Protein AF-A0AAD7BF02-F1 (afdb_monomer_lite)

pLDDT: mean 89.39, std 8.4, range [60.44, 97.81]

Structure (mmCIF, N/CA/C/O backbone):
data_AF-A0AAD7BF02-F1
#
_entry.id   AF-A0AAD7BF02-F1
#
loop_
_atom_site.group_PDB
_atom_site.id
_atom_site.type_symbol
_atom_site.label_atom_id
_atom_site.label_alt_id
_atom_site.label_comp_id
_atom_site.label_asym_id
_atom_site.label_e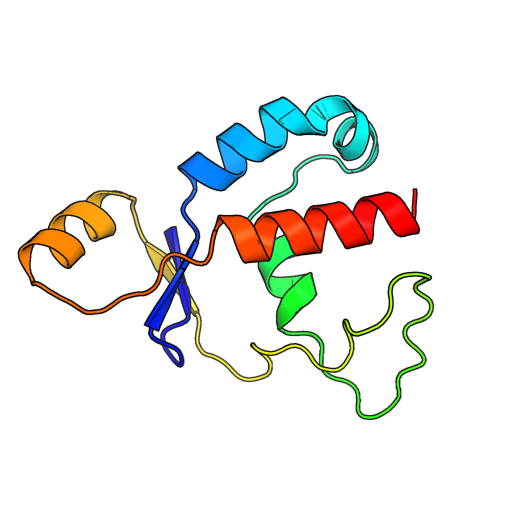ntity_id
_atom_site.label_seq_id
_atom_site.pdbx_PDB_ins_code
_atom_site.Cartn_x
_atom_site.Cartn_y
_atom_site.Cartn_z
_atom_site.occupancy
_atom_site.B_iso_or_equiv
_atom_site.auth_seq_id
_atom_site.auth_comp_id
_atom_site.auth_asym_id
_atom_site.auth_atom_id
_atom_site.pdbx_PDB_model_num
ATOM 1 N N . VAL A 1 1 ? -4.073 7.128 7.137 1.00 96.06 1 VAL A N 1
ATOM 2 C CA . VAL A 1 1 ? -4.224 5.691 6.828 1.00 96.06 1 VAL A CA 1
ATOM 3 C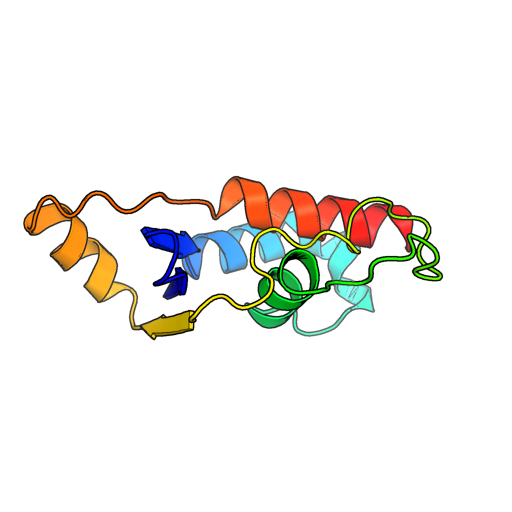 C . VAL A 1 1 ? -4.792 5.609 5.436 1.00 96.06 1 VAL A C 1
ATOM 5 O O . VAL A 1 1 ? -5.788 6.278 5.188 1.00 96.06 1 VAL A O 1
ATOM 8 N N . LEU A 1 2 ? -4.136 4.876 4.544 1.00 97.62 2 LEU A N 1
ATOM 9 C CA . LEU A 1 2 ? -4.702 4.529 3.242 1.00 97.62 2 LEU A CA 1
ATOM 10 C C . LEU A 1 2 ? -5.518 3.254 3.427 1.00 97.62 2 LEU A C 1
ATOM 12 O O . LEU A 1 2 ? -4.979 2.283 3.955 1.00 97.62 2 LEU A O 1
ATOM 16 N N . ARG A 1 3 ? -6.788 3.250 3.028 1.00 97.69 3 ARG A N 1
ATOM 17 C CA . ARG A 1 3 ? -7.643 2.061 3.109 1.00 97.69 3 ARG A CA 1
ATOM 18 C C . ARG A 1 3 ? -8.002 1.590 1.712 1.00 97.69 3 ARG A C 1
ATOM 20 O O . ARG A 1 3 ? -8.431 2.396 0.894 1.00 97.69 3 ARG A O 1
ATOM 27 N N . ASN A 1 4 ? -7.866 0.292 1.473 1.00 97.56 4 ASN A N 1
ATOM 28 C CA . ASN A 1 4 ? -8.505 -0.397 0.361 1.00 97.56 4 ASN A CA 1
ATOM 29 C C . ASN A 1 4 ? -9.866 -0.904 0.852 1.00 97.56 4 ASN A C 1
ATOM 31 O O . ASN A 1 4 ? -9.944 -1.858 1.633 1.00 97.56 4 ASN A O 1
ATOM 35 N N . LEU A 1 5 ? -10.932 -0.248 0.403 1.00 97.06 5 LEU A N 1
ATOM 36 C CA . LEU A 1 5 ? -12.303 -0.553 0.799 1.00 97.06 5 LEU A CA 1
ATOM 37 C C . LEU A 1 5 ? -12.805 -1.859 0.168 1.00 97.06 5 LEU A C 1
ATOM 39 O O . LEU A 1 5 ? -13.586 -2.567 0.800 1.00 97.06 5 LEU A O 1
ATOM 43 N N . SER A 1 6 ? -12.340 -2.201 -1.040 1.00 97.12 6 SER A N 1
ATOM 44 C CA . SER A 1 6 ? -12.715 -3.440 -1.735 1.00 97.12 6 SER A CA 1
ATOM 45 C C . SER A 1 6 ? -12.224 -4.684 -0.995 1.00 97.12 6 SER A C 1
ATOM 47 O O . SER A 1 6 ? -12.943 -5.676 -0.894 1.00 97.12 6 SER A O 1
ATOM 49 N N . GLN A 1 7 ? -10.992 -4.632 -0.481 1.00 96.25 7 GLN A N 1
ATOM 50 C CA . GLN A 1 7 ? -10.305 -5.788 0.108 1.00 96.25 7 GLN A CA 1
ATOM 51 C C . GLN A 1 7 ? -10.243 -5.755 1.637 1.00 96.25 7 GLN A C 1
ATOM 53 O O . GLN A 1 7 ? -9.730 -6.691 2.247 1.00 96.25 7 GLN A O 1
ATOM 58 N N . ARG A 1 8 ? -10.754 -4.688 2.267 1.00 95.62 8 ARG A N 1
ATOM 59 C CA . ARG A 1 8 ? -10.640 -4.435 3.714 1.00 95.62 8 ARG A CA 1
ATOM 60 C C . ARG A 1 8 ? -9.189 -4.484 4.202 1.00 95.62 8 ARG A C 1
ATOM 62 O O . ARG A 1 8 ? -8.870 -5.069 5.236 1.00 95.62 8 ARG A O 1
ATOM 69 N N . GLN A 1 9 ? -8.303 -3.851 3.445 1.00 97.06 9 GLN A N 1
ATOM 70 C CA . GLN A 1 9 ? -6.888 -3.716 3.785 1.00 97.06 9 GLN A CA 1
ATOM 71 C C . GLN A 1 9 ? -6.565 -2.264 4.123 1.00 97.06 9 GLN A C 1
ATOM 73 O O . GLN A 1 9 ? -7.251 -1.342 3.674 1.00 97.06 9 GLN A O 1
ATOM 78 N N . PHE A 1 10 ? -5.502 -2.035 4.884 1.00 97.25 10 PHE A N 1
ATOM 79 C CA . PHE A 1 10 ? -5.016 -0.688 5.144 1.00 97.25 10 PHE A CA 1
ATOM 80 C C . PHE A 1 10 ? -3.496 -0.605 5.239 1.00 97.25 10 PHE A C 1
ATOM 82 O O . PHE A 1 10 ? -2.806 -1.574 5.549 1.00 97.25 10 PHE A O 1
ATOM 89 N N . VAL A 1 11 ? -2.993 0.608 5.016 1.00 97.44 11 VAL A N 1
ATOM 90 C CA . VAL A 1 11 ? -1.593 0.986 5.188 1.00 97.44 11 VAL A CA 1
ATOM 91 C C . VAL A 1 11 ? -1.491 2.140 6.181 1.00 97.44 11 VAL A C 1
ATOM 93 O O . VAL A 1 11 ? -2.155 3.183 6.066 1.00 97.44 11 VAL A O 1
ATOM 96 N N . ARG A 1 12 ? -0.622 1.968 7.176 1.00 97.00 12 ARG A N 1
ATOM 97 C CA . ARG A 1 12 ? -0.366 2.942 8.237 1.00 97.00 12 ARG A CA 1
ATOM 98 C C . ARG A 1 12 ? 0.594 4.023 7.758 1.00 97.00 12 ARG A C 1
ATOM 100 O O . ARG A 1 12 ? 1.689 3.745 7.282 1.00 97.00 12 ARG A O 1
ATOM 107 N N . GLY A 1 13 ? 0.222 5.282 7.991 1.00 95.06 13 GLY A N 1
ATOM 108 C CA . GLY A 1 13 ? 1.116 6.418 7.733 1.00 95.06 13 GLY A CA 1
ATOM 109 C C . GLY A 1 13 ? 2.372 6.385 8.608 1.00 95.06 13 GLY A C 1
ATOM 110 O O . GLY A 1 13 ? 3.448 6.728 8.136 1.00 95.06 13 GLY A O 1
ATOM 111 N N . ALA A 1 14 ? 2.255 5.902 9.850 1.00 94.94 14 ALA A N 1
ATOM 112 C CA . ALA A 1 14 ? 3.401 5.705 10.738 1.00 94.94 14 ALA A CA 1
ATOM 113 C C . ALA A 1 14 ? 4.416 4.707 10.156 1.00 94.94 14 ALA A C 1
ATOM 115 O O . ALA A 1 14 ? 5.604 5.005 10.127 1.00 94.94 14 ALA A O 1
ATOM 116 N N . ALA A 1 15 ? 3.948 3.584 9.595 1.00 95.75 15 ALA A N 1
ATOM 117 C CA . ALA A 1 15 ? 4.820 2.601 8.954 1.00 95.75 15 ALA A CA 1
ATOM 118 C C . ALA A 1 15 ? 5.559 3.193 7.742 1.00 95.75 15 ALA A C 1
ATOM 120 O O . ALA A 1 15 ? 6.748 2.945 7.572 1.00 95.75 15 ALA A O 1
ATOM 121 N N . LEU A 1 16 ? 4.888 4.031 6.942 1.00 93.19 16 LEU A N 1
ATOM 122 C CA . LEU A 1 16 ? 5.522 4.758 5.839 1.00 93.19 16 LEU A CA 1
ATOM 123 C C . LEU A 1 16 ? 6.613 5.723 6.339 1.00 93.19 16 LEU A C 1
ATOM 125 O O . LEU A 1 16 ? 7.685 5.791 5.745 1.00 93.19 16 LEU A O 1
ATOM 129 N N . ILE A 1 17 ? 6.363 6.462 7.426 1.00 92.19 17 ILE A N 1
ATOM 130 C CA . ILE A 1 17 ? 7.357 7.364 8.036 1.00 92.19 17 ILE A CA 1
ATOM 131 C C . ILE A 1 17 ? 8.564 6.570 8.555 1.00 92.19 17 ILE A C 1
ATOM 133 O O . ILE A 1 17 ? 9.703 6.924 8.261 1.00 92.19 17 ILE A O 1
ATOM 137 N N . GLU A 1 18 ? 8.328 5.480 9.285 1.00 93.38 18 GLU A N 1
ATOM 138 C CA . GLU A 1 18 ? 9.391 4.606 9.794 1.00 93.38 18 GLU A CA 1
ATOM 139 C C . GLU A 1 18 ? 10.212 3.972 8.670 1.00 93.38 18 GLU A C 1
ATOM 141 O O . GLU A 1 18 ? 11.435 3.874 8.774 1.00 93.38 18 GLU A O 1
ATOM 146 N N . TRP A 1 19 ? 9.547 3.529 7.602 1.00 92.38 19 TRP A N 1
ATOM 147 C CA . TRP A 1 19 ? 10.213 2.967 6.437 1.00 92.38 19 TRP A CA 1
ATOM 148 C C . TRP A 1 19 ? 11.103 4.011 5.771 1.00 92.38 19 TRP A C 1
ATOM 150 O O . TRP A 1 19 ? 12.290 3.745 5.617 1.00 92.38 19 TRP A O 1
ATOM 160 N N . LYS A 1 20 ? 10.594 5.225 5.512 1.00 89.38 20 LYS A N 1
ATOM 161 C CA . LYS A 1 20 ? 11.388 6.325 4.935 1.00 89.38 20 LYS A CA 1
ATOM 162 C C . LYS A 1 20 ? 12.668 6.600 5.708 1.00 89.38 20 LYS A C 1
ATOM 164 O O . LYS A 1 20 ? 13.714 6.793 5.103 1.00 89.38 20 LYS A O 1
ATOM 169 N N . GLU A 1 21 ? 12.594 6.623 7.037 1.00 88.75 21 GLU A N 1
ATOM 170 C CA . GLU A 1 21 ? 13.769 6.838 7.885 1.00 88.75 21 GLU A CA 1
ATOM 171 C C . GLU A 1 21 ? 14.815 5.721 7.726 1.00 88.75 21 GLU A C 1
ATOM 173 O O . GLU A 1 21 ? 16.014 6.002 7.720 1.00 88.75 21 GLU A O 1
ATOM 178 N N . LYS A 1 22 ? 14.380 4.469 7.536 1.00 88.88 22 LYS A N 1
ATOM 179 C CA . LYS A 1 22 ? 15.261 3.306 7.324 1.00 88.88 22 LYS A CA 1
ATOM 180 C C . LYS A 1 22 ? 15.844 3.245 5.911 1.00 88.88 22 LYS A C 1
ATOM 182 O O . LYS A 1 22 ? 16.965 2.772 5.745 1.00 88.88 22 LYS A O 1
ATOM 187 N N . THR A 1 23 ? 15.109 3.719 4.908 1.00 85.31 23 THR A N 1
ATOM 188 C CA . THR A 1 23 ? 15.472 3.633 3.484 1.00 85.31 23 THR A CA 1
ATOM 189 C C . THR A 1 23 ? 15.952 4.957 2.893 1.00 85.31 23 THR A C 1
ATOM 191 O O . THR A 1 23 ? 16.061 5.079 1.675 1.00 85.31 23 THR A O 1
ATOM 194 N N . LYS A 1 24 ? 16.331 5.934 3.731 1.00 81.50 24 LYS A N 1
ATOM 195 C CA . LYS A 1 24 ? 16.834 7.257 3.309 1.00 81.50 24 LYS A CA 1
ATOM 196 C C . LYS A 1 24 ? 17.841 7.216 2.159 1.00 81.50 24 LYS A C 1
ATOM 198 O O . LYS A 1 24 ? 17.699 7.984 1.219 1.00 81.50 24 LYS A O 1
ATOM 203 N N . GLN A 1 25 ? 18.801 6.292 2.195 1.00 75.25 25 GLN A N 1
ATOM 204 C CA . GLN A 1 25 ? 19.835 6.166 1.156 1.00 75.25 25 GLN A CA 1
ATOM 205 C C . GLN A 1 25 ? 19.276 5.811 -0.233 1.00 75.25 25 GLN A C 1
ATOM 207 O O . GLN A 1 25 ? 19.893 6.137 -1.237 1.00 75.25 25 GLN A O 1
ATOM 212 N N . ILE A 1 26 ? 18.119 5.146 -0.289 1.00 72.50 26 ILE A N 1
ATOM 213 C CA . ILE A 1 26 ? 17.422 4.782 -1.531 1.00 72.50 26 ILE A CA 1
ATOM 214 C C . ILE A 1 26 ? 16.565 5.964 -2.009 1.00 72.50 26 ILE A C 1
ATOM 216 O O . ILE A 1 26 ? 16.462 6.231 -3.200 1.00 72.50 26 ILE A O 1
ATOM 220 N N . ILE A 1 27 ? 15.967 6.701 -1.067 1.00 69.94 27 ILE A N 1
ATOM 221 C CA . ILE A 1 27 ? 14.970 7.748 -1.336 1.00 69.94 27 ILE A CA 1
ATOM 222 C C . ILE A 1 27 ? 15.606 9.126 -1.595 1.00 69.94 27 ILE A C 1
ATOM 224 O O . ILE A 1 27 ? 14.949 10.003 -2.151 1.00 69.94 27 ILE A O 1
ATOM 228 N N . GLU A 1 28 ? 16.881 9.341 -1.248 1.00 67.38 28 GLU A N 1
ATOM 229 C CA . GLU A 1 28 ? 17.578 10.627 -1.447 1.00 67.38 28 GLU A CA 1
ATOM 230 C C . GLU A 1 28 ? 17.530 11.137 -2.903 1.00 67.38 28 GLU A C 1
ATOM 232 O O . GLU A 1 28 ? 17.555 12.348 -3.119 1.00 67.38 28 GLU A O 1
ATOM 237 N N . ALA A 1 29 ? 17.378 10.245 -3.889 1.00 60.44 29 ALA A N 1
ATOM 238 C CA . ALA A 1 29 ? 17.189 10.603 -5.298 1.00 60.44 29 ALA A CA 1
ATOM 239 C C . ALA A 1 29 ? 15.714 10.809 -5.716 1.00 60.44 29 ALA A C 1
ATOM 241 O O . ALA A 1 29 ? 15.453 11.484 -6.711 1.00 60.44 29 ALA A O 1
ATOM 242 N N . ALA A 1 30 ? 14.754 10.246 -4.974 1.00 61.50 30 ALA A N 1
ATOM 243 C CA . ALA A 1 30 ? 13.341 10.139 -5.357 1.00 61.50 30 ALA A CA 1
ATOM 244 C C . ALA A 1 30 ? 12.456 11.300 -4.858 1.00 61.50 30 ALA A C 1
ATOM 246 O O . ALA A 1 30 ? 11.347 11.495 -5.351 1.00 61.50 30 ALA A O 1
ATOM 247 N N . GLY A 1 31 ? 12.929 12.100 -3.897 1.00 69.44 31 GLY A N 1
ATOM 248 C CA . GLY A 1 31 ? 12.149 13.202 -3.325 1.00 69.44 31 GLY A CA 1
ATOM 249 C C . GLY A 1 31 ? 11.124 12.733 -2.285 1.00 69.44 31 GLY A C 1
ATOM 250 O O . GLY A 1 31 ? 11.454 11.984 -1.365 1.00 69.44 31 GLY A O 1
ATOM 251 N N . THR A 1 32 ? 9.885 13.231 -2.356 1.00 69.62 32 THR A N 1
ATOM 252 C CA . THR A 1 32 ? 8.829 12.894 -1.386 1.00 69.62 32 THR A CA 1
ATOM 253 C C . THR A 1 32 ? 8.080 11.629 -1.790 1.00 69.62 32 THR A C 1
ATOM 255 O O . THR A 1 32 ? 7.150 11.717 -2.575 1.00 69.62 32 THR A O 1
ATOM 258 N N . VAL A 1 33 ? 8.424 10.490 -1.185 1.00 80.69 33 VAL A N 1
ATOM 259 C CA . VAL A 1 33 ? 7.607 9.263 -1.273 1.00 80.69 33 VAL A CA 1
ATOM 260 C C . VAL A 1 33 ? 6.347 9.424 -0.419 1.00 80.69 33 VAL A C 1
ATOM 262 O O . VAL A 1 33 ? 6.406 10.029 0.652 1.00 80.69 33 VAL A O 1
ATOM 265 N N . GLY A 1 34 ? 5.207 8.894 -0.822 1.00 90.94 34 GLY A N 1
ATOM 266 C CA . GLY A 1 34 ? 3.934 8.972 -0.123 1.00 90.94 34 GLY A CA 1
ATOM 267 C C . GLY A 1 34 ? 3.135 7.671 -0.207 1.00 90.94 34 GLY A C 1
ATOM 268 O O . GLY A 1 34 ? 3.678 6.571 -0.276 1.00 90.94 34 GLY A O 1
ATOM 269 N N . PHE A 1 35 ? 1.811 7.795 -0.101 1.00 95.44 35 PHE A N 1
ATOM 270 C CA . PHE A 1 35 ? 0.897 6.675 -0.361 1.00 95.44 35 PHE A CA 1
ATOM 271 C C . PHE A 1 35 ? 0.710 6.426 -1.864 1.00 95.44 35 PHE A C 1
ATOM 273 O O . PHE A 1 35 ? 0.208 5.379 -2.258 1.00 95.44 35 PHE A O 1
ATOM 280 N N . ASP A 1 36 ? 1.095 7.389 -2.689 1.00 92.75 36 ASP A N 1
ATOM 281 C CA . ASP A 1 36 ? 1.041 7.373 -4.141 1.00 92.75 36 ASP A CA 1
ATOM 282 C C . ASP A 1 36 ? 1.955 6.313 -4.754 1.00 92.75 36 ASP A C 1
ATOM 284 O O . ASP A 1 36 ? 1.487 5.590 -5.626 1.00 92.75 36 ASP A O 1
ATOM 288 N N . GLU A 1 37 ? 3.180 6.112 -4.263 1.00 91.19 37 GLU A N 1
ATOM 289 C CA . GLU A 1 37 ? 4.039 5.015 -4.738 1.00 91.19 37 GLU A CA 1
ATOM 290 C C . GLU A 1 37 ? 3.453 3.645 -4.397 1.00 91.19 37 GLU A C 1
ATOM 292 O O . GLU A 1 37 ? 3.528 2.727 -5.209 1.00 91.19 37 GLU A O 1
ATOM 297 N N . ILE A 1 38 ? 2.826 3.518 -3.224 1.00 94.44 38 ILE A N 1
ATOM 298 C CA . ILE A 1 38 ? 2.149 2.282 -2.810 1.00 94.44 38 ILE A CA 1
ATOM 299 C C . ILE A 1 38 ? 0.940 2.002 -3.707 1.00 94.44 38 ILE A C 1
ATOM 301 O O . ILE A 1 38 ? 0.691 0.862 -4.092 1.00 94.44 38 ILE A O 1
ATOM 305 N N . LEU A 1 39 ? 0.169 3.038 -4.040 1.00 95.50 39 LEU A N 1
ATOM 306 C CA . LEU A 1 39 ? -0.935 2.897 -4.980 1.00 95.50 39 LEU A CA 1
ATOM 307 C C . LEU A 1 39 ? -0.402 2.526 -6.362 1.00 95.50 39 LEU A C 1
ATOM 309 O O . LEU A 1 39 ? -0.856 1.542 -6.936 1.00 95.50 39 LEU A O 1
ATOM 313 N N . LEU A 1 40 ? 0.585 3.257 -6.878 1.00 91.88 40 LEU A N 1
ATOM 314 C CA . LEU A 1 40 ? 1.140 3.037 -8.209 1.00 91.88 40 LEU A CA 1
ATOM 315 C C . LEU A 1 40 ? 1.710 1.623 -8.371 1.00 91.88 40 LEU A C 1
ATOM 317 O O . LEU A 1 40 ? 1.488 1.010 -9.414 1.00 91.88 40 LEU A O 1
ATOM 321 N N . SER A 1 41 ? 2.371 1.073 -7.347 1.00 91.81 41 SER A N 1
ATOM 322 C CA . SER A 1 41 ? 2.904 -0.292 -7.402 1.00 91.81 41 SER A CA 1
ATOM 323 C C . SER A 1 41 ? 1.816 -1.368 -7.465 1.00 91.81 41 SER A C 1
ATOM 325 O O . SER A 1 41 ? 2.084 -2.465 -7.942 1.00 91.81 41 SER A O 1
ATOM 327 N N . ARG A 1 42 ? 0.586 -1.069 -7.021 1.00 95.06 42 ARG A N 1
ATOM 328 C CA . ARG A 1 42 ? -0.486 -2.068 -6.869 1.00 95.06 42 ARG A CA 1
ATOM 329 C C . ARG A 1 42 ? -1.699 -1.872 -7.765 1.00 95.06 42 ARG A C 1
ATOM 331 O O . ARG A 1 42 ? -2.451 -2.826 -7.935 1.00 95.06 42 ARG A O 1
ATOM 338 N N . ILE A 1 43 ? -1.932 -0.684 -8.322 1.00 95.25 43 ILE A N 1
ATOM 339 C CA . ILE A 1 43 ? -3.103 -0.423 -9.183 1.00 95.25 43 ILE A CA 1
ATOM 340 C C . ILE A 1 43 ? -2.812 -0.624 -10.670 1.00 95.25 43 ILE A C 1
ATOM 342 O O . ILE A 1 43 ? -3.749 -0.715 -11.463 1.00 95.25 43 ILE A O 1
ATOM 346 N N . CYS A 1 44 ? -1.534 -0.636 -11.062 1.00 90.94 44 CYS A N 1
ATOM 347 C CA . CYS A 1 44 ? -1.144 -0.766 -12.458 1.00 90.94 44 CYS A CA 1
ATOM 348 C C . CYS A 1 44 ? -1.649 -2.093 -13.029 1.00 90.94 44 CYS A C 1
ATOM 350 O O . CYS A 1 44 ? -1.355 -3.165 -12.510 1.00 90.94 44 CYS A O 1
ATOM 352 N N . TYR A 1 45 ? -2.403 -2.018 -14.123 1.00 91.94 45 TYR A N 1
ATOM 353 C CA . TYR A 1 45 ? -2.859 -3.199 -14.838 1.00 91.94 45 TYR A CA 1
ATOM 354 C C . TYR A 1 45 ? -2.572 -3.070 -16.325 1.00 91.94 45 TYR A C 1
ATOM 356 O O . TYR A 1 45 ? -3.001 -2.117 -16.977 1.00 91.94 45 TYR A O 1
ATOM 364 N N . SER A 1 46 ? -1.885 -4.066 -16.865 1.00 89.00 46 SER A N 1
ATOM 365 C CA . SER A 1 46 ? -1.697 -4.260 -18.292 1.00 89.00 46 SER A CA 1
ATOM 366 C C . SER A 1 46 ? -1.765 -5.758 -18.595 1.00 89.00 46 SER A C 1
ATOM 368 O O . SER A 1 46 ? -1.155 -6.555 -17.887 1.00 89.00 46 SER A O 1
ATOM 370 N N . PRO A 1 47 ? -2.475 -6.179 -19.658 1.00 86.38 47 PRO A N 1
ATOM 371 C CA . PRO A 1 47 ? -2.473 -7.577 -20.086 1.00 86.38 47 PRO A CA 1
ATOM 372 C C . PRO A 1 47 ? -1.126 -8.014 -20.687 1.00 86.38 47 PRO A C 1
ATOM 374 O O . PRO A 1 47 ? -0.927 -9.202 -20.921 1.00 86.38 47 PRO A O 1
ATOM 377 N N . ILE A 1 48 ? -0.237 -7.059 -20.975 1.00 86.56 48 ILE A N 1
ATOM 378 C CA . ILE A 1 48 ? 1.115 -7.277 -21.492 1.00 86.56 48 ILE A CA 1
ATOM 379 C C . ILE A 1 48 ? 2.101 -6.916 -20.377 1.00 86.56 48 ILE A C 1
ATOM 381 O O . ILE A 1 48 ? 1.944 -5.879 -19.729 1.00 86.56 48 ILE A O 1
ATOM 385 N N . ASP A 1 49 ? 3.109 -7.756 -20.178 1.00 83.19 49 ASP A N 1
ATOM 386 C CA . ASP A 1 49 ? 4.145 -7.634 -19.146 1.00 83.19 49 ASP A CA 1
ATOM 387 C C . ASP A 1 49 ? 5.299 -6.687 -19.518 1.00 83.19 49 ASP A C 1
ATOM 389 O O . ASP A 1 49 ? 6.226 -6.498 -18.735 1.00 83.19 49 ASP A O 1
ATOM 393 N N . ASP A 1 50 ? 5.223 -6.052 -20.687 1.00 82.44 50 ASP A N 1
ATOM 394 C CA . ASP A 1 50 ? 6.201 -5.094 -21.200 1.00 82.44 50 ASP A CA 1
ATOM 395 C C . ASP A 1 50 ? 6.049 -3.725 -20.514 1.00 82.44 50 ASP A C 1
ATOM 397 O O . ASP A 1 50 ? 5.442 -2.791 -21.044 1.00 82.44 50 ASP A O 1
ATOM 401 N N . THR A 1 51 ? 6.547 -3.624 -19.279 1.00 76.25 51 THR A N 1
ATOM 402 C CA . THR A 1 51 ? 6.410 -2.424 -18.437 1.00 76.25 51 THR A CA 1
ATOM 403 C C . THR A 1 51 ? 7.603 -1.472 -18.484 1.00 76.25 51 THR A C 1
ATOM 405 O O . THR A 1 51 ? 7.626 -0.523 -17.708 1.00 76.25 51 THR A O 1
ATOM 408 N N . ALA A 1 52 ? 8.586 -1.683 -19.370 1.00 82.19 52 ALA A N 1
ATOM 409 C CA . ALA A 1 52 ? 9.840 -0.909 -19.439 1.00 82.19 52 ALA A CA 1
ATOM 410 C C . ALA A 1 52 ? 10.602 -0.764 -18.095 1.00 82.19 52 ALA A C 1
ATOM 412 O O . ALA A 1 52 ? 11.496 0.073 -17.983 1.00 82.19 52 ALA A O 1
ATOM 413 N N . LEU A 1 53 ? 10.257 -1.585 -17.100 1.00 84.06 53 LEU A N 1
ATOM 414 C CA . LEU A 1 53 ? 10.866 -1.661 -15.773 1.00 84.06 53 LEU A CA 1
ATOM 415 C C . LEU A 1 53 ? 11.660 -2.963 -15.673 1.00 84.06 53 LEU A C 1
ATOM 417 O O . LEU A 1 53 ? 11.247 -3.983 -16.231 1.00 84.06 53 LEU A O 1
ATOM 421 N N . VAL A 1 54 ? 12.781 -2.939 -14.952 1.00 87.12 54 VAL A N 1
ATOM 422 C CA . VAL A 1 54 ? 13.520 -4.162 -14.596 1.00 87.12 54 VAL A CA 1
ATOM 423 C C . VAL A 1 54 ? 12.702 -5.000 -13.609 1.00 87.12 54 VAL A C 1
ATOM 425 O O . VAL A 1 54 ? 12.720 -6.232 -13.668 1.00 87.12 54 VAL A O 1
ATOM 428 N N . TYR A 1 55 ? 11.954 -4.339 -12.726 1.00 88.06 55 TYR A N 1
ATOM 429 C CA . TYR A 1 55 ? 10.996 -4.973 -11.835 1.00 88.06 55 TYR A CA 1
ATOM 430 C C . TYR A 1 55 ? 9.872 -5.669 -12.613 1.00 88.06 55 TYR A C 1
ATOM 432 O O . TYR A 1 55 ? 9.146 -5.048 -13.392 1.00 88.06 55 TYR A O 1
ATOM 440 N N . GLY A 1 56 ? 9.675 -6.960 -12.345 1.00 85.69 56 GLY A N 1
ATOM 441 C CA . GLY A 1 56 ? 8.577 -7.742 -12.910 1.00 85.69 56 GLY A CA 1
ATOM 442 C C . GLY A 1 56 ? 7.330 -7.750 -12.022 1.00 85.69 56 GLY A C 1
ATOM 443 O O . GLY A 1 56 ? 7.419 -7.656 -10.805 1.00 85.69 56 GLY A O 1
ATOM 444 N N . GLY A 1 57 ? 6.158 -7.945 -12.630 1.00 83.50 57 GLY A N 1
ATOM 445 C CA . GLY A 1 57 ? 4.905 -8.224 -11.906 1.00 83.50 57 GLY A CA 1
ATOM 446 C C . GLY A 1 57 ? 4.003 -7.018 -11.625 1.00 83.50 57 GLY A C 1
ATOM 447 O O . GLY A 1 57 ? 2.823 -7.210 -11.352 1.00 83.50 57 GLY A O 1
ATOM 448 N N . ILE A 1 58 ? 4.488 -5.786 -11.810 1.00 87.44 58 ILE A N 1
ATOM 449 C CA . ILE A 1 58 ?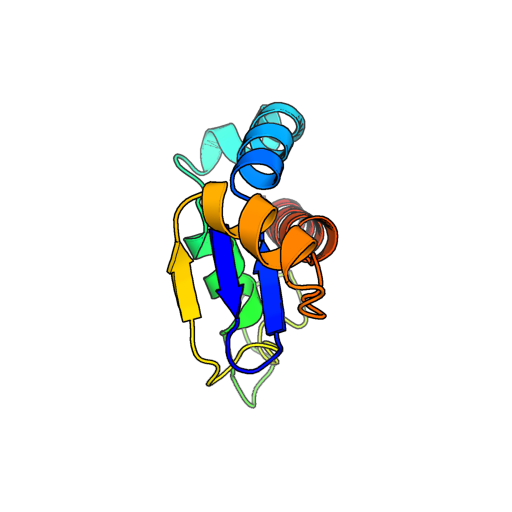 3.692 -4.561 -11.585 1.00 87.44 58 ILE A CA 1
ATOM 450 C C . ILE A 1 58 ? 2.470 -4.429 -12.516 1.00 87.44 58 ILE A C 1
ATOM 452 O O . ILE A 1 58 ? 1.527 -3.712 -12.207 1.00 87.44 58 ILE A O 1
ATOM 456 N N . HIS A 1 59 ? 2.458 -5.125 -13.659 1.00 89.12 59 HIS A N 1
ATOM 457 C CA . HIS A 1 59 ? 1.355 -5.102 -14.630 1.00 89.12 59 HIS A CA 1
ATOM 458 C C . HIS A 1 59 ? 0.118 -5.903 -14.194 1.00 89.12 59 HIS A C 1
ATOM 460 O O . HIS A 1 59 ? -0.914 -5.816 -14.853 1.00 89.12 59 HIS A O 1
ATOM 466 N N . GLN A 1 60 ? 0.198 -6.694 -13.122 1.00 90.50 60 GLN A N 1
ATOM 467 C CA . GLN A 1 60 ? -0.936 -7.443 -12.565 1.00 90.50 60 GLN A CA 1
ATOM 468 C C . GLN A 1 60 ? -1.292 -6.923 -11.178 1.00 90.50 60 GLN A C 1
ATOM 470 O O . GLN A 1 60 ? -1.502 -7.698 -10.246 1.00 90.50 60 GLN A O 1
ATOM 475 N N . GLY A 1 61 ? -1.331 -5.599 -11.047 1.00 93.12 61 GLY A N 1
ATOM 476 C CA . GLY A 1 61 ? -1.615 -4.918 -9.802 1.00 93.12 61 GLY A CA 1
ATOM 477 C C . GLY A 1 61 ? -2.847 -5.492 -9.106 1.00 93.12 61 GLY A C 1
ATOM 478 O O . GLY A 1 61 ? -3.966 -5.432 -9.618 1.00 93.12 61 GLY A O 1
ATOM 479 N N . ILE A 1 62 ? -2.634 -6.041 -7.912 1.00 95.00 62 ILE A N 1
ATOM 480 C CA . ILE A 1 62 ? -3.672 -6.707 -7.115 1.00 95.00 62 ILE A CA 1
ATOM 481 C C . ILE A 1 62 ? -4.792 -5.763 -6.660 1.00 95.00 62 ILE A C 1
ATOM 483 O O . ILE A 1 62 ? -5.817 -6.226 -6.173 1.00 95.00 62 ILE A O 1
ATOM 487 N N . TRP A 1 63 ? -4.579 -4.454 -6.785 1.00 96.94 63 TRP A N 1
ATOM 488 C CA . TRP A 1 63 ? -5.499 -3.377 -6.427 1.00 96.94 63 TRP A CA 1
ATOM 489 C C . TRP A 1 63 ? -6.107 -2.694 -7.661 1.00 96.94 63 TRP A C 1
ATOM 491 O O . TRP A 1 63 ? -6.738 -1.638 -7.559 1.00 96.94 63 TRP A O 1
ATOM 501 N N . ALA A 1 64 ? -5.916 -3.263 -8.852 1.00 95.81 64 ALA A N 1
ATOM 502 C CA . ALA A 1 64 ? -6.483 -2.726 -10.077 1.00 95.81 64 ALA A CA 1
ATOM 503 C C . ALA A 1 64 ? -8.022 -2.706 -10.020 1.00 95.81 64 ALA A C 1
ATOM 505 O O . ALA A 1 64 ? -8.675 -3.743 -9.922 1.00 95.81 64 ALA A O 1
ATOM 506 N N . GLY A 1 65 ? -8.602 -1.505 -10.117 1.00 95.94 65 GLY A N 1
ATOM 507 C CA . GLY A 1 65 ? -10.054 -1.293 -10.065 1.00 95.94 65 GLY A CA 1
ATOM 508 C C . GLY A 1 65 ? -10.648 -1.190 -8.655 1.00 95.94 65 GLY A C 1
ATOM 509 O O . GLY A 1 65 ? -11.868 -1.069 -8.529 1.00 95.94 65 GLY A O 1
ATOM 510 N N . ASP A 1 66 ? -9.815 -1.206 -7.612 1.00 97.81 66 ASP A N 1
ATOM 511 C CA . ASP A 1 66 ? -10.272 -1.096 -6.229 1.00 97.81 66 ASP A CA 1
ATOM 512 C C . ASP A 1 66 ? -10.610 0.335 -5.796 1.00 97.81 66 ASP A C 1
ATOM 514 O O . ASP A 1 66 ? -10.249 1.328 -6.432 1.00 97.81 66 ASP A O 1
ATOM 518 N N . TRP A 1 67 ? -11.334 0.427 -4.679 1.00 97.75 67 TRP A N 1
ATOM 519 C CA . TRP A 1 67 ? -11.805 1.678 -4.098 1.00 97.75 67 TRP A CA 1
ATOM 520 C C . TRP A 1 67 ? -10.958 2.050 -2.886 1.00 97.75 67 TRP A C 1
ATOM 522 O O . TRP A 1 67 ? -10.765 1.234 -1.982 1.00 97.75 67 TRP A O 1
ATOM 532 N N . PHE A 1 68 ? -10.508 3.303 -2.841 1.00 97.62 68 PHE A N 1
ATOM 533 C CA . PHE A 1 68 ? -9.591 3.789 -1.815 1.00 97.62 68 PHE A CA 1
ATOM 534 C C . PHE A 1 68 ? -10.092 5.057 -1.147 1.00 97.62 68 PHE A C 1
ATOM 536 O O . PHE A 1 68 ? -10.731 5.898 -1.780 1.00 97.62 68 PHE A O 1
ATOM 543 N N . ASP A 1 69 ? -9.711 5.232 0.114 1.00 97.50 69 ASP A N 1
ATOM 544 C CA . ASP A 1 69 ? -9.765 6.530 0.768 1.00 97.50 69 ASP A CA 1
ATOM 545 C C . ASP A 1 69 ? -8.604 6.754 1.745 1.00 97.50 69 ASP A C 1
ATOM 547 O O . ASP A 1 69 ? -7.809 5.859 2.058 1.00 97.50 69 ASP A O 1
ATOM 551 N N . LEU A 1 70 ? -8.492 8.005 2.191 1.00 97.00 70 LEU A N 1
ATOM 552 C CA . LEU A 1 70 ? -7.527 8.446 3.185 1.00 97.00 70 LEU A CA 1
ATOM 553 C C . LEU A 1 70 ? -8.267 8.948 4.419 1.00 97.00 70 LEU A C 1
ATOM 555 O O . LEU A 1 70 ? -9.067 9.879 4.347 1.00 97.00 70 LEU A O 1
ATOM 559 N N . VAL A 1 71 ? -7.947 8.357 5.566 1.00 96.56 71 VAL A N 1
ATOM 560 C CA . VAL A 1 71 ? -8.518 8.732 6.867 1.00 96.56 71 VAL A CA 1
ATOM 561 C C . VAL A 1 71 ? -7.430 8.998 7.907 1.00 96.56 71 VAL A C 1
ATOM 563 O O . VAL A 1 71 ? -6.274 8.592 7.739 1.00 96.56 71 VAL A O 1
ATOM 566 N N . GLY A 1 72 ? -7.782 9.691 8.993 1.00 96.00 72 GLY A N 1
ATOM 567 C CA . GLY A 1 72 ? -6.886 9.929 10.131 1.00 96.00 72 GLY A CA 1
ATOM 568 C C . GLY A 1 72 ? -6.479 8.635 10.849 1.00 96.00 72 GLY A C 1
ATOM 569 O O . GLY A 1 72 ? -7.145 7.611 10.717 1.00 96.00 72 GLY A O 1
ATOM 570 N N . CYS A 1 73 ? -5.377 8.662 11.607 1.00 92.50 73 CYS A N 1
ATOM 571 C CA . CYS A 1 73 ? -4.903 7.493 12.366 1.00 92.50 73 CYS A CA 1
ATOM 572 C C . CYS A 1 73 ? -5.873 7.047 13.464 1.00 92.50 73 CYS A C 1
ATOM 574 O O . CYS A 1 73 ? -5.931 5.859 13.751 1.00 92.50 73 CYS A O 1
ATOM 576 N N . GLU A 1 74 ? -6.693 7.962 13.979 1.00 93.00 74 GLU A N 1
ATOM 577 C CA . GLU A 1 74 ? -7.733 7.692 14.985 1.00 93.00 74 GLU A CA 1
ATOM 578 C C . GLU A 1 74 ? -8.790 6.689 14.493 1.00 93.00 74 GLU A C 1
ATOM 580 O O . GLU A 1 74 ? -9.490 6.058 15.279 1.00 93.00 74 GLU A O 1
ATOM 585 N N . TRP A 1 75 ? -8.883 6.481 13.174 1.00 93.81 75 TRP A N 1
ATOM 586 C CA . TRP A 1 75 ? -9.708 5.415 12.614 1.00 93.81 75 TRP A CA 1
ATOM 587 C C . TRP A 1 75 ? -9.245 4.015 13.044 1.00 93.81 75 TRP A C 1
ATOM 589 O O . TRP A 1 75 ? -10.094 3.151 13.230 1.00 93.81 75 TRP A O 1
ATOM 599 N N . LEU A 1 76 ? -7.937 3.788 13.219 1.00 89.75 76 LEU A N 1
ATOM 600 C CA . LEU A 1 76 ? -7.415 2.480 13.635 1.00 89.75 76 LEU A CA 1
ATOM 601 C C . LEU A 1 76 ? -7.892 2.121 15.039 1.00 89.75 76 LEU A C 1
ATOM 603 O O . LEU A 1 76 ? -8.403 1.028 15.239 1.00 89.75 76 LEU A O 1
ATOM 607 N N . GLU A 1 77 ? -7.813 3.074 15.969 1.00 87.38 77 GLU A N 1
ATOM 608 C CA . GLU A 1 77 ? -8.265 2.895 17.352 1.00 87.38 77 GLU A CA 1
ATOM 609 C C . GLU A 1 77 ? -9.755 2.531 17.405 1.00 87.38 77 GLU A C 1
ATOM 611 O O . GLU A 1 77 ? -10.166 1.640 18.148 1.00 87.38 77 GLU A O 1
ATOM 616 N N . ARG A 1 78 ? -10.572 3.183 16.566 1.00 86.88 78 ARG A N 1
ATOM 617 C CA . ARG A 1 78 ? -11.998 2.864 16.449 1.00 86.88 78 ARG A CA 1
ATOM 618 C C . ARG A 1 78 ? -12.236 1.498 15.799 1.00 86.88 78 ARG A C 1
ATOM 620 O O . ARG A 1 78 ? -13.048 0.734 16.302 1.00 86.88 78 ARG A O 1
ATOM 627 N N . SER A 1 79 ? -11.525 1.188 14.717 1.00 84.69 79 SER A N 1
ATOM 628 C CA . SER A 1 79 ? -11.649 -0.087 14.000 1.00 84.69 79 SER A CA 1
ATOM 629 C C . SER A 1 79 ? -11.286 -1.284 14.882 1.00 84.69 79 SER A C 1
ATOM 631 O O . SER A 1 79 ? -11.955 -2.312 14.808 1.00 84.69 79 SER A O 1
ATOM 633 N N . GLU A 1 80 ? -10.245 -1.162 15.710 1.00 79.00 80 GLU A N 1
ATOM 634 C CA . GLU A 1 80 ? -9.842 -2.190 16.678 1.00 79.00 80 GLU A CA 1
ATOM 635 C C . GLU A 1 80 ? -10.896 -2.370 17.779 1.00 79.00 80 GLU A C 1
ATOM 637 O O . GLU A 1 80 ? -11.188 -3.495 18.180 1.00 79.00 80 GLU A O 1
ATOM 642 N N . ALA A 1 81 ? -11.507 -1.275 18.243 1.00 74.62 81 ALA A N 1
ATOM 643 C CA . ALA A 1 81 ? -12.576 -1.318 19.239 1.00 74.62 81 ALA A CA 1
ATOM 644 C C . ALA A 1 81 ? -13.889 -1.918 18.698 1.00 74.62 81 ALA A C 1
ATOM 646 O O . ALA A 1 81 ? -14.657 -2.504 19.462 1.00 74.62 81 ALA A O 1
ATOM 647 N N . GLU A 1 82 ? -14.149 -1.767 17.398 1.00 81.31 82 GLU A N 1
ATOM 648 C CA . GLU A 1 82 ? -15.347 -2.265 16.707 1.00 81.31 82 GLU A CA 1
ATOM 649 C C . GLU A 1 82 ? -15.197 -3.717 16.197 1.00 81.31 82 GLU A C 1
ATOM 651 O O . GLU A 1 82 ? -16.129 -4.239 15.586 1.00 81.31 82 GLU A O 1
ATOM 656 N N . ASP A 1 83 ? -14.058 -4.379 16.464 1.00 73.69 83 ASP A N 1
ATOM 657 C CA . ASP A 1 83 ? -13.709 -5.732 15.979 1.00 73.69 83 ASP A CA 1
ATOM 658 C C . ASP A 1 83 ? -13.890 -5.878 14.453 1.00 73.69 83 ASP A C 1
ATOM 660 O O . ASP A 1 83 ? -14.247 -6.929 13.907 1.00 73.69 83 ASP A O 1
ATOM 664 N N . GLU A 1 84 ? -13.670 -4.781 13.719 1.00 78.62 84 GLU A N 1
ATOM 665 C CA . GLU A 1 84 ? -13.731 -4.816 12.269 1.00 78.62 84 GLU A CA 1
ATOM 666 C C . GLU A 1 84 ? -12.481 -5.529 11.736 1.00 78.62 84 GLU A C 1
ATOM 668 O O . GLU A 1 84 ? -11.369 -5.016 11.830 1.00 78.62 84 GLU A O 1
ATOM 673 N N . ALA A 1 85 ? -12.668 -6.699 11.121 1.00 87.06 85 ALA A N 1
ATOM 674 C CA . ALA A 1 85 ? -11.596 -7.460 10.474 1.00 87.06 85 ALA A CA 1
ATOM 675 C C . ALA A 1 85 ? -10.993 -6.727 9.253 1.00 87.06 85 ALA A C 1
ATOM 677 O O . ALA A 1 85 ? -11.354 -7.003 8.106 1.00 87.06 85 ALA A O 1
ATOM 678 N N . TRP A 1 86 ? -10.084 -5.788 9.510 1.00 94.88 86 TRP A N 1
ATOM 679 C CA . TRP A 1 86 ? -9.227 -5.135 8.525 1.00 94.88 86 TRP A CA 1
ATOM 680 C C . TRP A 1 86 ? -7.805 -5.690 8.596 1.00 94.88 86 TRP A C 1
ATOM 682 O O . TRP A 1 86 ? -7.273 -5.937 9.677 1.00 94.88 86 TRP A O 1
ATOM 692 N N . MET A 1 87 ? -7.168 -5.862 7.442 1.00 95.25 87 MET A N 1
ATOM 693 C CA . MET A 1 87 ? -5.807 -6.389 7.354 1.00 95.25 87 MET A CA 1
ATOM 694 C C . MET A 1 87 ? -4.782 -5.261 7.210 1.00 95.25 87 MET A C 1
ATOM 696 O O . MET A 1 87 ? -4.854 -4.469 6.268 1.00 95.25 87 MET A O 1
ATOM 700 N N . ASP A 1 88 ? -3.799 -5.215 8.111 1.00 96.06 88 ASP A N 1
ATOM 701 C CA . ASP A 1 88 ? -2.635 -4.341 7.955 1.00 96.06 88 ASP A CA 1
ATOM 702 C C . ASP A 1 88 ? -1.677 -4.928 6.913 1.00 96.06 88 ASP A C 1
ATOM 704 O O . ASP A 1 88 ? -1.002 -5.925 7.168 1.00 96.06 88 ASP A O 1
ATOM 708 N N . VAL A 1 89 ? -1.589 -4.282 5.753 1.00 97.75 89 VAL A N 1
ATOM 709 C CA . VAL A 1 89 ? -0.694 -4.675 4.652 1.00 97.75 89 VAL A CA 1
ATOM 710 C C . VAL A 1 89 ? 0.49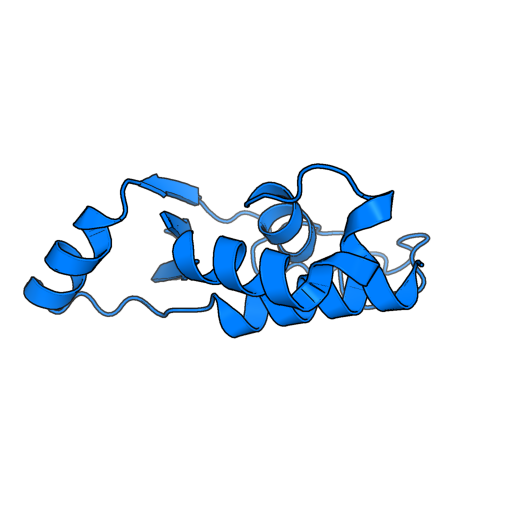2 -3.720 4.506 1.00 97.75 89 VAL A C 1
ATOM 712 O O . VAL A 1 89 ? 1.178 -3.728 3.485 1.00 97.75 89 VAL A O 1
ATOM 715 N N . SER A 1 90 ? 0.773 -2.898 5.528 1.00 97.12 90 SER A N 1
ATOM 716 C CA . SER A 1 90 ? 1.837 -1.886 5.472 1.00 97.12 90 SER A CA 1
ATOM 717 C C . SER A 1 90 ? 3.199 -2.480 5.122 1.00 97.12 90 SER A C 1
ATOM 719 O O . SER A 1 90 ? 3.898 -1.944 4.269 1.00 97.12 90 SER A O 1
ATOM 721 N N . GLY A 1 91 ? 3.578 -3.589 5.764 1.00 96.75 91 GLY A N 1
ATOM 722 C CA . GLY A 1 91 ? 4.8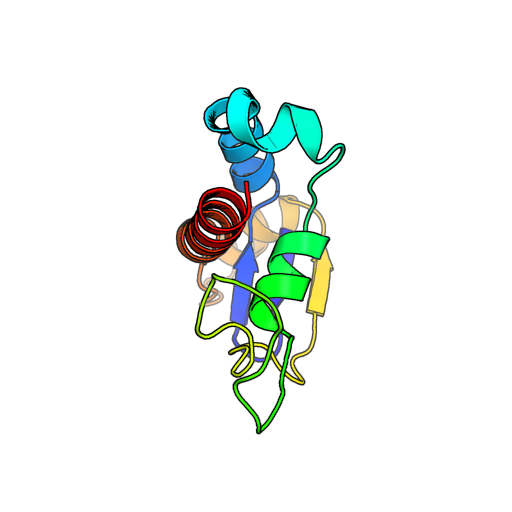78 -4.224 5.532 1.00 96.75 91 GLY A CA 1
ATOM 723 C C . GLY A 1 91 ? 5.019 -4.801 4.124 1.00 96.75 91 GLY A C 1
ATOM 724 O O . GLY A 1 91 ? 6.064 -4.643 3.504 1.00 96.75 91 GLY A O 1
ATOM 725 N N . GLU A 1 92 ? 3.956 -5.419 3.609 1.00 96.62 92 GLU A N 1
ATOM 726 C CA . GLU A 1 92 ? 3.926 -5.993 2.261 1.00 96.62 92 GLU A CA 1
ATOM 727 C C . GLU A 1 92 ? 4.047 -4.898 1.194 1.00 96.62 92 GLU A C 1
ATOM 729 O O . GLU A 1 92 ? 4.925 -4.962 0.337 1.00 96.62 92 GLU A O 1
ATOM 734 N N . CYS A 1 93 ? 3.227 -3.849 1.309 1.00 95.62 93 CYS A N 1
ATOM 735 C CA . CYS A 1 93 ? 3.230 -2.717 0.385 1.00 95.62 93 CYS A CA 1
ATOM 736 C C . CYS A 1 93 ? 4.584 -1.997 0.359 1.00 95.62 93 CYS A C 1
ATOM 738 O O . CYS A 1 93 ? 5.123 -1.710 -0.705 1.00 95.62 93 CYS A O 1
ATOM 740 N N . LEU A 1 94 ? 5.147 -1.700 1.534 1.00 94.81 94 LEU A N 1
ATOM 741 C CA . LEU A 1 94 ? 6.425 -0.990 1.635 1.00 94.81 94 LEU A CA 1
ATOM 742 C C . LEU A 1 94 ? 7.597 -1.854 1.156 1.00 94.81 94 LEU A C 1
ATOM 744 O O . LEU A 1 94 ? 8.531 -1.327 0.557 1.00 94.81 94 LEU A O 1
ATOM 748 N N . GLY A 1 95 ? 7.539 -3.170 1.381 1.00 93.50 95 GLY A N 1
ATOM 749 C CA . GLY A 1 95 ? 8.531 -4.109 0.861 1.00 93.50 95 GLY A CA 1
ATOM 750 C C .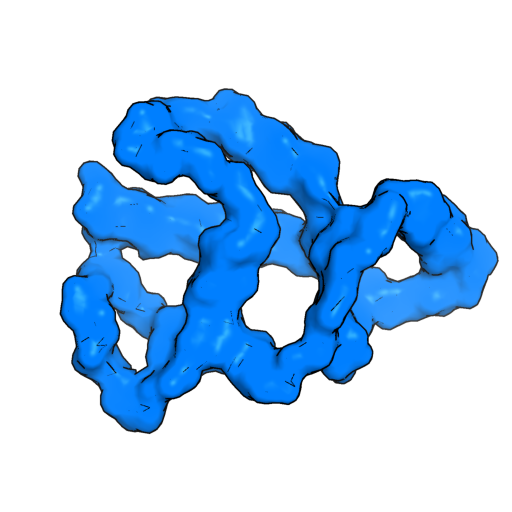 GLY A 1 95 ? 8.512 -4.200 -0.665 1.00 93.50 95 GLY A C 1
ATOM 751 O O . GLY A 1 95 ? 9.569 -4.251 -1.287 1.00 93.50 95 GLY A O 1
ATOM 752 N N . GLU A 1 96 ? 7.327 -4.168 -1.275 1.00 93.38 96 GLU A N 1
ATOM 753 C CA . GLU A 1 96 ? 7.173 -4.133 -2.732 1.00 93.38 96 GLU A CA 1
ATOM 754 C C . GLU A 1 96 ? 7.713 -2.831 -3.332 1.00 93.38 96 GLU A C 1
ATOM 756 O O . GLU A 1 96 ? 8.515 -2.879 -4.264 1.00 93.38 96 GLU A O 1
ATOM 761 N N . VAL A 1 97 ? 7.356 -1.680 -2.750 1.00 92.12 97 VAL A N 1
ATOM 762 C CA . VAL A 1 97 ? 7.916 -0.380 -3.149 1.00 92.12 97 VAL A CA 1
ATOM 763 C C . VAL A 1 97 ? 9.442 -0.414 -3.055 1.00 92.12 97 VAL A C 1
ATOM 765 O O . VAL A 1 97 ? 10.124 -0.077 -4.018 1.00 92.12 97 VAL A O 1
ATOM 768 N N . GLU A 1 98 ? 10.004 -0.878 -1.937 1.00 91.56 98 GLU A N 1
ATOM 769 C CA . GLU A 1 98 ? 11.457 -1.000 -1.782 1.00 91.56 98 GLU A CA 1
ATOM 770 C C . GLU A 1 98 ? 12.097 -1.909 -2.842 1.00 91.56 98 GLU A C 1
ATOM 772 O O . GLU A 1 98 ? 13.163 -1.577 -3.361 1.00 91.56 98 GLU A O 1
ATOM 777 N N . ALA A 1 99 ? 11.461 -3.031 -3.185 1.00 91.56 99 ALA A N 1
ATOM 778 C CA . ALA A 1 99 ? 11.961 -3.943 -4.207 1.00 91.56 99 ALA A CA 1
ATOM 779 C C . ALA A 1 99 ? 11.983 -3.300 -5.603 1.00 91.56 99 ALA A C 1
ATOM 781 O O . ALA A 1 99 ? 12.975 -3.467 -6.311 1.00 91.56 99 ALA A O 1
ATOM 782 N N . ILE A 1 100 ? 10.941 -2.538 -5.962 1.00 90.00 100 ILE A N 1
ATOM 783 C CA . ILE A 1 100 ? 10.882 -1.767 -7.214 1.00 90.00 100 ILE A CA 1
ATOM 784 C C . ILE A 1 100 ? 12.020 -0.745 -7.254 1.00 90.00 100 ILE A C 1
ATOM 786 O O . ILE A 1 100 ? 12.800 -0.713 -8.198 1.00 90.00 100 ILE A O 1
ATOM 790 N N . TRP A 1 101 ? 12.171 0.077 -6.213 1.00 88.50 101 TRP A N 1
ATOM 791 C CA . TRP A 1 101 ? 13.212 1.109 -6.215 1.00 88.50 101 TRP A CA 1
ATOM 792 C C . TRP A 1 101 ? 14.620 0.517 -6.327 1.00 88.50 101 TRP A C 1
ATOM 794 O O . TRP A 1 101 ? 15.436 1.049 -7.070 1.00 88.50 101 TRP A O 1
ATOM 804 N N . ARG A 1 102 ? 14.893 -0.604 -5.647 1.00 87.75 102 ARG A N 1
ATOM 805 C CA . ARG A 1 102 ? 16.195 -1.291 -5.705 1.00 87.75 102 ARG A CA 1
ATOM 806 C C . ARG A 1 102 ? 16.498 -1.968 -7.043 1.00 87.75 102 ARG A C 1
ATOM 808 O O . ARG A 1 102 ? 17.657 -2.300 -7.276 1.00 87.75 102 ARG A O 1
ATOM 815 N N . SER A 1 103 ? 15.496 -2.270 -7.871 1.00 88.81 103 SER A N 1
ATOM 816 C CA . SER A 1 103 ? 15.739 -2.847 -9.200 1.00 88.81 103 SER A CA 1
ATOM 817 C C . SER A 1 103 ? 16.008 -1.786 -10.260 1.00 88.81 103 SER A C 1
ATOM 819 O O . SER A 1 103 ? 16.700 -2.083 -11.231 1.00 88.81 103 SER A O 1
ATOM 821 N N . GLU A 1 104 ? 15.482 -0.572 -10.076 1.00 84.31 104 GLU A N 1
ATOM 822 C CA . GLU A 1 104 ? 15.616 0.516 -11.050 1.00 84.31 104 GLU A CA 1
ATOM 823 C C . GLU A 1 104 ? 16.775 1.490 -10.753 1.00 84.31 104 GLU A C 1
ATOM 825 O O . GLU A 1 104 ? 17.245 2.152 -11.681 1.00 84.31 104 GLU A O 1
ATOM 830 N N . PHE A 1 105 ? 17.250 1.582 -9.500 1.00 80.12 105 PHE A N 1
ATOM 831 C CA . PHE A 1 105 ? 18.298 2.521 -9.054 1.00 80.12 105 PHE A CA 1
ATOM 832 C C . PHE A 1 105 ? 19.326 1.865 -8.122 1.00 80.12 105 PHE A C 1
ATOM 834 O O . PHE A 1 105 ? 20.528 2.192 -8.274 1.00 80.12 105 PHE A O 1
#

Organism: NCBI:txid1738132

Foldseek 3Di:
DKAFPVQLEDADPVLVVVLCVVCVVLCVVVPDDDCVLLCQQAQAADPDQPPVALDGDSNNRPCHPTDIDDDDPVVVVVCVVVVPPHHYCNVVSSVSSVVRSVRHD

Secondary structure (DSSP, 8-state):
-EEETTTTEEE-HHHHHHHHHHSHHHHTTT----HHHHHHHHH-B-SS---SSSS-STTB-TTTT--EEE--THHHHHHHHTT---EE-HHHHHHHHHHHHHHH-

Sequence (105 aa):
VLRNLSQRQFVRGAALIEWKEKTKQIIEAAGTVGFDEILLSRICYSPIDDTALVYGGIHQGIWAGDWFDLVGCEWLERSEAEDEAWMDVSGECLGEVEAIWRSEF

Radius of gyration: 14.55 Å; chains: 1; bounding box: 35×21×41 Å